Protein AF-A0AAU7QIC6-F1 (afdb_monomer_lite)

Organism: NCBI:txid3158582

Radius of gyration: 14.53 Å; chains: 1; bounding box: 38×28×40 Å

Foldseek 3Di:
DFAFPDKDAAPVQQWIWTAGDDPAFQDLRIFTAGNVRHTPDGDGDCQCVDPNDDPPKGKDFDDWDHDDFKIKTKMWIWADDPPDPDIDIWIWIFIAGPVVRDTPDIGTDPDD

Sequence (112 aa):
MGETMTARALPDGSGIVVLQDHDTYGSGNVMVLDPTNEVLRRIINPYGTSRYSMAGDRFWFDAISVHAGEVALNIHVHRRLPRKPYDASPLYEACYDPSSWSLMELTWKPST

Secondary structure (DSSP, 8-state):
-PPEEEEEE-TTSS-EEEEEP-SSTT---EEEE-TTS-EEEEE--GGGGSTT--TT-EEEEEEEEEETTEEEEEEEEEEEPTT-SSEE--EEEEEE-TTT--EEEEEEEP--

Structure (mmCIF, N/CA/C/O backbone):
data_AF-A0AAU7QIC6-F1
#
_entry.id   AF-A0AAU7QIC6-F1
#
loop_
_atom_site.group_PDB
_atom_site.id
_atom_site.type_symbol
_atom_site.label_atom_id
_atom_site.label_alt_id
_atom_site.label_comp_id
_atom_site.label_asym_id
_atom_site.label_entity_id
_atom_site.label_seq_id
_atom_site.pdbx_PDB_ins_code
_atom_site.Cartn_x
_atom_site.Cartn_y
_atom_site.Cartn_z
_atom_site.occupancy
_atom_site.B_iso_or_equiv
_atom_site.auth_seq_id
_atom_site.auth_comp_id
_atom_site.auth_asym_id
_atom_site.auth_atom_id
_atom_site.pdbx_PDB_model_num
ATOM 1 N N . MET A 1 1 ? -5.499 -18.758 -0.928 1.00 55.88 1 MET A N 1
ATOM 2 C CA . MET A 1 1 ? -5.415 -17.688 0.088 1.00 55.88 1 MET A CA 1
ATOM 3 C C . MET A 1 1 ? -3.941 -17.560 0.402 1.00 55.88 1 MET A C 1
ATOM 5 O O . MET A 1 1 ? -3.374 -18.576 0.778 1.00 55.88 1 MET A O 1
ATOM 9 N N . GLY A 1 2 ? -3.331 -16.401 0.148 1.00 64.69 2 GLY A N 1
ATOM 10 C CA . GLY A 1 2 ? -1.907 -16.191 0.426 1.00 64.69 2 GLY A CA 1
ATOM 11 C C . GLY A 1 2 ? -1.618 -16.253 1.926 1.00 64.69 2 GLY A C 1
ATOM 12 O O . GLY A 1 2 ? -2.488 -15.917 2.740 1.00 64.69 2 GLY A O 1
ATOM 13 N N . GLU A 1 3 ? -0.419 -16.705 2.285 1.00 83.31 3 GLU A N 1
ATOM 14 C CA . GLU A 1 3 ? 0.032 -16.756 3.677 1.00 83.31 3 GLU A CA 1
ATOM 15 C C . GLU A 1 3 ? 0.128 -15.344 4.268 1.00 83.31 3 GLU A C 1
ATOM 17 O O . GLU A 1 3 ? 0.474 -14.387 3.578 1.00 83.31 3 GLU A O 1
ATOM 22 N N . THR A 1 4 ? -0.207 -15.185 5.549 1.00 83.69 4 THR A N 1
ATOM 23 C CA . THR A 1 4 ? -0.076 -13.891 6.229 1.00 83.69 4 THR A CA 1
ATOM 24 C C . THR A 1 4 ? 1.389 -13.622 6.544 1.00 83.69 4 THR A C 1
ATOM 26 O O . THR A 1 4 ? 1.990 -14.331 7.346 1.00 83.69 4 THR A O 1
ATOM 29 N N . MET A 1 5 ? 1.935 -12.550 5.974 1.00 89.62 5 MET A N 1
ATOM 30 C CA . MET A 1 5 ? 3.316 -12.118 6.200 1.00 89.62 5 MET A CA 1
ATOM 31 C C . MET A 1 5 ? 3.418 -11.175 7.3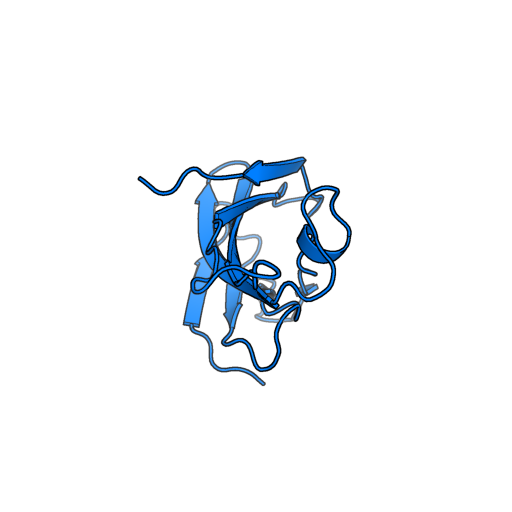96 1.00 89.62 5 MET A C 1
ATOM 33 O O . MET A 1 5 ? 4.349 -11.244 8.196 1.00 89.62 5 MET A O 1
ATOM 37 N N . THR A 1 6 ? 2.472 -10.247 7.524 1.00 94.06 6 THR A N 1
ATOM 38 C CA . THR A 1 6 ? 2.442 -9.269 8.617 1.00 94.06 6 THR A CA 1
ATOM 39 C C . THR A 1 6 ? 1.012 -8.814 8.859 1.00 94.06 6 THR A C 1
ATOM 41 O O . THR A 1 6 ? 0.242 -8.637 7.922 1.00 94.06 6 THR A O 1
ATOM 44 N N . ALA A 1 7 ? 0.665 -8.580 10.121 1.00 93.88 7 ALA A N 1
ATOM 45 C CA . ALA A 1 7 ? -0.595 -7.963 10.506 1.00 93.88 7 ALA A CA 1
ATOM 46 C C . ALA A 1 7 ? -0.345 -6.813 11.490 1.00 93.88 7 ALA A C 1
ATOM 48 O O . ALA A 1 7 ? 0.552 -6.882 12.342 1.00 93.88 7 ALA A O 1
ATOM 49 N N . ARG A 1 8 ? -1.128 -5.741 11.364 1.00 96.38 8 ARG A N 1
ATOM 50 C CA . ARG A 1 8 ? -1.082 -4.562 12.236 1.00 96.38 8 ARG A CA 1
ATOM 51 C C . ARG A 1 8 ? -2.499 -4.141 12.598 1.00 96.38 8 ARG A C 1
ATOM 53 O O . ARG A 1 8 ? -3.305 -3.880 11.712 1.00 96.38 8 ARG A O 1
ATOM 60 N N . ALA A 1 9 ? -2.796 -4.079 13.891 1.00 95.06 9 ALA A N 1
ATOM 61 C CA . ALA A 1 9 ? -4.063 -3.541 14.368 1.00 95.06 9 ALA A CA 1
ATOM 62 C C . ALA A 1 9 ? -4.113 -2.022 14.158 1.00 95.06 9 ALA A C 1
ATOM 64 O O . ALA A 1 9 ? -3.094 -1.341 14.308 1.00 95.06 9 ALA A O 1
ATOM 65 N N . LEU A 1 10 ? -5.295 -1.504 13.832 1.00 94.56 10 LEU A N 1
ATOM 66 C CA . LEU A 1 10 ? -5.556 -0.070 13.839 1.00 94.56 10 LEU A CA 1
ATOM 67 C C . LEU A 1 10 ? -5.638 0.432 15.294 1.00 94.56 10 LEU A C 1
ATOM 69 O O . LEU A 1 10 ? -6.177 -0.280 16.146 1.00 94.56 10 LEU A O 1
ATOM 73 N N . PRO A 1 11 ? -5.117 1.634 15.617 1.00 90.69 11 PRO A N 1
ATOM 74 C CA . PRO A 1 11 ? -5.019 2.094 17.006 1.00 90.69 11 PRO A CA 1
ATOM 75 C C . PRO A 1 11 ? -6.375 2.331 17.680 1.00 90.69 11 PRO A C 1
ATOM 77 O O . PRO A 1 11 ? -6.472 2.277 18.902 1.00 90.69 11 PRO A O 1
ATOM 80 N N . ASP A 1 12 ? -7.413 2.595 16.889 1.00 90.19 12 ASP A N 1
ATOM 81 C CA . ASP A 1 12 ? -8.791 2.806 17.342 1.00 90.19 12 ASP A CA 1
ATOM 82 C C . ASP A 1 12 ? -9.580 1.495 17.522 1.00 90.19 12 ASP A C 1
ATOM 84 O O . ASP A 1 12 ? -10.741 1.524 17.926 1.00 90.19 12 ASP A O 1
ATOM 88 N N . GLY A 1 13 ? -8.964 0.343 17.228 1.00 90.50 13 GLY A N 1
ATOM 89 C CA . GLY A 1 13 ? -9.606 -0.967 17.302 1.00 90.50 13 GLY A CA 1
ATOM 90 C C . GLY A 1 13 ? -10.620 -1.237 16.188 1.00 90.50 13 GLY A C 1
ATOM 91 O O . GLY A 1 13 ? -11.338 -2.231 16.269 1.00 90.50 13 GLY A O 1
ATOM 92 N N . SER A 1 14 ? -10.684 -0.396 15.150 1.00 91.06 14 SER A N 1
ATOM 93 C CA . SER A 1 14 ? -11.643 -0.542 14.044 1.00 91.06 14 SER A CA 1
ATOM 94 C C . SER A 1 14 ? -11.328 -1.703 13.097 1.00 91.06 14 SER A C 1
ATOM 96 O O . SER A 1 14 ? -12.189 -2.107 12.318 1.00 91.06 14 SER A O 1
ATOM 98 N N . GLY A 1 15 ? -10.120 -2.267 13.162 1.00 94.25 15 GLY A N 1
ATOM 99 C CA . GLY A 1 15 ? -9.741 -3.394 12.321 1.00 94.25 15 GLY A CA 1
ATOM 100 C C . GLY A 1 15 ? -8.260 -3.746 12.360 1.00 94.25 15 GLY A C 1
ATOM 101 O O . GLY A 1 15 ? -7.479 -3.226 13.162 1.00 94.25 15 GLY A O 1
ATOM 102 N N . ILE A 1 16 ? -7.875 -4.653 11.465 1.00 95.38 16 ILE A N 1
ATOM 103 C CA . ILE A 1 16 ? -6.505 -5.141 11.293 1.00 95.38 16 ILE A CA 1
ATOM 104 C C . ILE A 1 16 ? -6.131 -5.046 9.816 1.00 95.38 16 ILE A C 1
ATOM 106 O O . ILE A 1 16 ? -6.848 -5.529 8.942 1.00 95.38 16 ILE A O 1
ATOM 110 N N . VAL A 1 17 ? -4.973 -4.458 9.537 1.00 96.31 17 VAL A N 1
ATOM 111 C CA . VAL A 1 17 ? -4.358 -4.437 8.210 1.00 96.31 17 VAL A CA 1
ATOM 112 C C . VAL A 1 17 ? -3.463 -5.659 8.082 1.00 96.31 17 VAL A C 1
ATOM 114 O O . VAL A 1 17 ? -2.564 -5.865 8.899 1.00 96.31 17 VAL A O 1
ATOM 117 N N . VAL A 1 18 ? -3.709 -6.474 7.066 1.00 95.69 18 VAL A N 1
ATOM 118 C CA . VAL A 1 18 ? -3.033 -7.750 6.837 1.00 95.69 18 VAL A CA 1
ATOM 119 C C . VAL A 1 18 ? -2.304 -7.692 5.505 1.00 95.69 18 VAL A C 1
ATOM 121 O O . VAL A 1 18 ? -2.931 -7.552 4.458 1.00 95.69 18 VAL A O 1
ATOM 124 N N . LEU A 1 19 ? -0.984 -7.830 5.550 1.00 94.38 19 LEU A N 1
ATOM 125 C CA . LEU A 1 19 ? -0.133 -8.064 4.393 1.00 94.38 19 LEU A CA 1
ATOM 126 C C . LEU A 1 19 ? -0.019 -9.570 4.194 1.00 94.38 19 LEU A C 1
ATOM 128 O O . LEU A 1 19 ? 0.436 -10.297 5.083 1.00 94.38 19 LEU A O 1
ATOM 132 N N . GLN A 1 20 ? -0.426 -10.020 3.020 1.00 91.56 20 GLN A N 1
ATOM 133 C CA . GLN A 1 20 ? -0.287 -11.394 2.574 1.00 91.56 20 GLN A CA 1
ATOM 134 C C . GLN A 1 20 ? 0.919 -11.527 1.653 1.00 91.56 20 GLN A C 1
ATOM 136 O O . GLN A 1 20 ? 1.373 -10.546 1.050 1.00 91.56 20 GLN A O 1
ATOM 141 N N . ASP A 1 21 ? 1.402 -12.755 1.511 1.00 85.69 21 ASP A N 1
ATOM 142 C CA . ASP A 1 21 ? 2.322 -13.075 0.438 1.00 85.69 21 ASP A CA 1
ATOM 143 C C . ASP A 1 21 ? 1.672 -12.783 -0.922 1.00 85.69 21 ASP A C 1
ATOM 145 O O . ASP A 1 21 ? 0.446 -12.803 -1.096 1.00 85.69 21 ASP A O 1
ATOM 149 N N . HIS A 1 22 ? 2.513 -12.416 -1.874 1.00 75.44 22 HIS A N 1
ATOM 150 C CA . HIS A 1 22 ? 2.107 -11.945 -3.181 1.00 75.44 22 HIS A CA 1
ATOM 151 C C . HIS A 1 22 ? 2.150 -13.101 -4.180 1.00 75.44 22 HIS A C 1
ATOM 153 O O . HIS A 1 22 ? 3.193 -13.446 -4.723 1.00 75.44 22 HIS A O 1
ATOM 159 N N . ASP A 1 23 ? 0.983 -13.652 -4.507 1.00 65.81 23 ASP A N 1
ATOM 160 C CA . ASP A 1 23 ? 0.889 -14.715 -5.518 1.00 65.81 23 ASP A CA 1
ATOM 161 C C . ASP A 1 23 ? 1.197 -14.191 -6.941 1.00 65.81 23 ASP A C 1
ATOM 163 O O . ASP A 1 23 ? 1.488 -14.954 -7.864 1.00 65.81 23 ASP A O 1
ATOM 167 N N . THR A 1 24 ? 1.082 -12.876 -7.178 1.00 73.06 24 THR A N 1
ATOM 168 C CA . THR A 1 24 ? 1.327 -12.238 -8.485 1.00 73.06 24 THR A CA 1
ATOM 169 C C . THR A 1 24 ? 1.750 -10.776 -8.317 1.00 73.06 24 THR A C 1
ATOM 171 O O . THR A 1 24 ? 1.211 -10.056 -7.475 1.00 73.06 24 THR A O 1
ATOM 174 N N . TYR A 1 25 ? 2.680 -10.296 -9.150 1.00 72.62 25 TYR A N 1
ATOM 175 C CA . TYR A 1 25 ? 3.034 -8.874 -9.191 1.00 72.62 25 TYR A CA 1
ATOM 176 C C . TYR A 1 25 ? 1.830 -7.996 -9.553 1.00 72.62 25 TYR A C 1
ATOM 178 O O . TYR A 1 25 ? 1.016 -8.345 -10.403 1.00 72.62 25 TYR A O 1
ATOM 186 N N . GLY A 1 26 ? 1.732 -6.843 -8.903 1.00 64.62 26 GLY A N 1
ATOM 187 C CA . GLY A 1 26 ? 0.623 -5.904 -9.027 1.00 64.62 26 GLY A CA 1
ATOM 188 C C . GLY A 1 26 ? -0.650 -6.332 -8.298 1.00 64.62 26 GLY A C 1
ATOM 189 O O . GLY A 1 26 ? -1.654 -5.627 -8.387 1.00 64.62 26 GLY A O 1
ATOM 190 N N . SER A 1 27 ? -0.633 -7.459 -7.575 1.00 66.00 27 SER A N 1
ATOM 191 C CA . SER A 1 27 ? -1.786 -7.901 -6.789 1.00 66.00 27 SER A CA 1
ATOM 192 C C . SER A 1 27 ? -2.045 -6.985 -5.589 1.00 66.00 27 SER A C 1
ATOM 194 O O . SER A 1 27 ? -1.136 -6.400 -5.001 1.00 66.00 27 SER A O 1
ATOM 196 N N . GLY A 1 28 ? -3.323 -6.860 -5.223 1.00 72.75 28 GLY A N 1
ATOM 197 C CA . GLY A 1 28 ? -3.743 -6.257 -3.961 1.00 72.75 28 GLY A CA 1
ATOM 198 C C . GLY A 1 28 ? -3.538 -7.231 -2.804 1.00 72.75 28 GLY A C 1
ATOM 199 O O . GLY A 1 28 ? -4.514 -7.759 -2.274 1.00 72.75 28 GLY A O 1
ATOM 200 N N . ASN A 1 29 ? -2.277 -7.499 -2.448 1.00 89.94 29 ASN A N 1
ATOM 201 C CA . ASN A 1 29 ? -1.883 -8.436 -1.387 1.00 89.94 29 ASN A CA 1
ATOM 202 C C . ASN A 1 29 ? -2.023 -7.851 0.030 1.00 89.94 29 ASN A C 1
ATOM 204 O O . ASN A 1 29 ? -1.485 -8.398 0.987 1.00 89.94 29 ASN A O 1
ATOM 208 N N . VAL A 1 30 ? -2.757 -6.748 0.177 1.00 93.38 30 VAL A N 1
ATOM 209 C CA . VAL A 1 30 ? -3.116 -6.178 1.475 1.00 93.38 30 VAL A CA 1
ATOM 210 C C . VAL A 1 30 ? -4.628 -6.220 1.635 1.00 93.38 30 VAL A C 1
ATOM 212 O O . VAL A 1 30 ? -5.381 -5.771 0.767 1.00 93.38 30 VAL A O 1
ATOM 215 N N . MET A 1 31 ? -5.077 -6.753 2.763 1.00 94.06 31 MET A N 1
ATOM 216 C CA . MET A 1 31 ? -6.480 -6.802 3.157 1.00 94.06 31 MET A CA 1
ATOM 217 C C . MET A 1 31 ? -6.682 -6.038 4.455 1.00 94.06 31 MET A C 1
ATOM 219 O O . MET A 1 31 ? -5.777 -5.928 5.278 1.00 94.06 31 MET A O 1
ATOM 223 N N . VAL A 1 32 ? -7.893 -5.543 4.649 1.00 94.88 32 VAL A N 1
ATOM 224 C CA . VAL A 1 32 ? -8.330 -4.961 5.913 1.00 94.88 32 VAL A CA 1
ATOM 225 C C . VAL A 1 32 ? -9.442 -5.839 6.433 1.00 94.88 32 VAL A C 1
ATOM 227 O O . VAL A 1 32 ? -10.414 -6.098 5.717 1.00 94.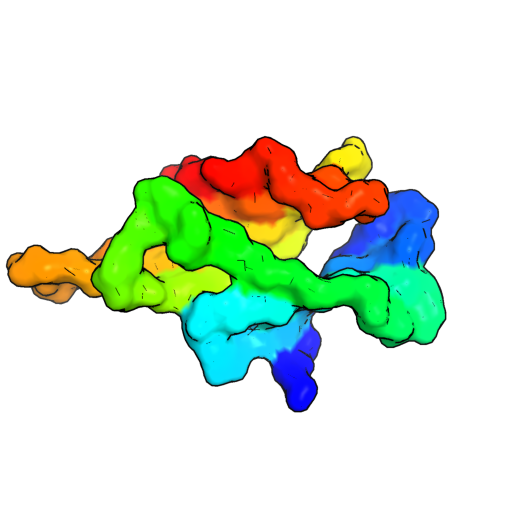88 32 VAL A O 1
ATOM 230 N N . LEU A 1 33 ? -9.264 -6.305 7.656 1.00 95.75 33 LEU A N 1
ATOM 231 C CA . LEU A 1 33 ? -10.251 -7.075 8.382 1.00 95.75 33 LEU A CA 1
ATOM 232 C C . LEU A 1 33 ? -10.933 -6.176 9.40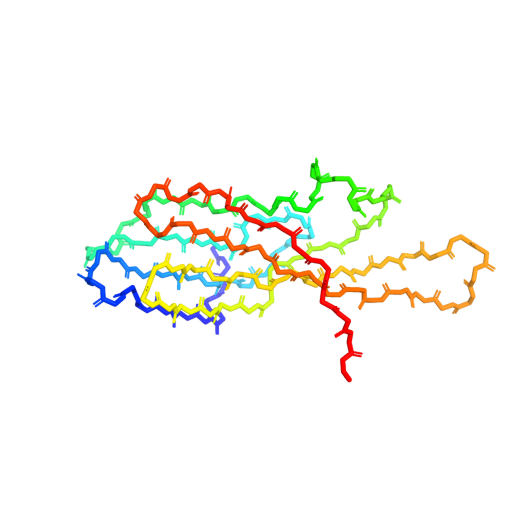4 1.00 95.75 33 LEU A C 1
ATOM 234 O O . LEU A 1 33 ? -10.281 -5.314 9.998 1.00 95.75 33 LEU A O 1
ATOM 238 N N . ASP A 1 34 ? -12.221 -6.393 9.613 1.00 94.69 34 ASP A N 1
ATOM 239 C CA . ASP A 1 34 ? -12.941 -5.800 10.733 1.00 94.69 34 ASP A CA 1
ATOM 240 C C . ASP A 1 34 ? -12.607 -6.533 12.059 1.00 94.69 34 ASP A C 1
ATOM 242 O O . ASP A 1 34 ? -11.870 -7.529 12.056 1.00 94.69 34 ASP A O 1
ATOM 246 N N . PRO A 1 35 ? -13.132 -6.084 13.215 1.00 93.69 35 PRO A N 1
ATOM 247 C CA . PRO A 1 35 ? -12.855 -6.720 14.506 1.00 93.69 35 PRO A CA 1
ATOM 248 C C . PRO A 1 35 ? -13.376 -8.161 14.636 1.00 93.69 35 PRO A C 1
ATOM 250 O O . PRO A 1 35 ? -12.989 -8.869 15.566 1.00 93.69 35 PRO A O 1
ATOM 253 N N . THR A 1 36 ? -14.250 -8.606 13.730 1.00 94.81 36 THR A N 1
ATOM 254 C CA . THR A 1 36 ? -14.778 -9.979 13.671 1.00 94.81 36 THR A CA 1
ATOM 255 C C . THR A 1 36 ? -13.977 -10.886 12.730 1.00 94.81 36 THR A C 1
ATOM 257 O O . THR A 1 36 ? -14.265 -12.078 12.629 1.00 94.81 36 THR A O 1
ATOM 260 N N . ASN A 1 37 ? -12.903 -10.356 12.131 1.00 90.56 37 ASN A N 1
ATOM 261 C CA . ASN A 1 37 ? -12.057 -10.980 11.111 1.00 90.56 37 ASN A CA 1
ATOM 262 C C . ASN A 1 37 ? -12.725 -11.138 9.736 1.00 90.56 37 ASN A C 1
ATOM 264 O O . ASN A 1 37 ? -12.223 -11.891 8.894 1.00 90.56 37 ASN A O 1
ATOM 268 N N . GLU A 1 38 ? -13.817 -10.422 9.470 1.00 94.62 38 GLU A N 1
ATOM 269 C CA . GLU A 1 38 ? -14.401 -10.375 8.133 1.00 94.62 38 GLU A CA 1
ATOM 270 C C . GLU A 1 38 ? -13.623 -9.405 7.237 1.00 94.62 38 GLU A C 1
ATOM 272 O O . GLU A 1 38 ? -13.126 -8.368 7.678 1.00 94.62 38 GLU A O 1
ATOM 277 N N . VAL A 1 39 ? -13.484 -9.751 5.952 1.00 93.44 39 VAL A N 1
ATOM 278 C CA . VAL A 1 39 ? -12.771 -8.906 4.985 1.00 93.44 39 VAL A CA 1
ATOM 279 C C . VAL A 1 39 ? -13.613 -7.673 4.681 1.00 93.44 39 VAL A C 1
ATOM 281 O O . VAL A 1 39 ? -14.562 -7.739 3.903 1.00 93.44 39 VAL A O 1
ATOM 284 N N . LEU A 1 40 ? -13.204 -6.533 5.230 1.00 92.94 40 LEU A N 1
ATOM 285 C CA . LEU A 1 40 ? -13.820 -5.239 4.965 1.00 92.94 40 LEU A CA 1
ATOM 286 C C . LEU A 1 40 ? -13.422 -4.714 3.583 1.00 92.94 40 LEU A C 1
ATOM 288 O O . LEU A 1 40 ? -14.258 -4.211 2.833 1.00 92.94 40 LEU A O 1
ATOM 292 N N . ARG A 1 41 ? -12.139 -4.842 3.215 1.00 91.75 41 ARG A N 1
ATOM 293 C CA . ARG A 1 41 ? -11.658 -4.469 1.875 1.00 91.75 41 ARG A CA 1
ATOM 294 C C . ARG A 1 41 ? -10.340 -5.133 1.495 1.00 91.75 41 ARG A C 1
ATOM 296 O O . ARG A 1 41 ? -9.570 -5.574 2.343 1.00 91.75 41 ARG A O 1
ATOM 303 N N . ARG A 1 42 ? -10.048 -5.108 0.193 1.00 92.38 42 ARG A N 1
ATOM 304 C CA . ARG A 1 42 ? -8.709 -5.348 -0.360 1.00 92.38 42 ARG A CA 1
ATOM 305 C C . ARG A 1 42 ? -8.132 -4.047 -0.900 1.00 92.38 42 ARG A C 1
ATOM 307 O O . ARG A 1 42 ? -8.833 -3.304 -1.587 1.00 92.38 42 ARG A O 1
ATOM 314 N N . ILE A 1 43 ? -6.869 -3.782 -0.595 1.00 92.69 43 ILE A N 1
ATOM 315 C CA . ILE A 1 43 ? -6.160 -2.594 -1.063 1.00 92.69 43 ILE A CA 1
ATOM 316 C C . ILE A 1 43 ?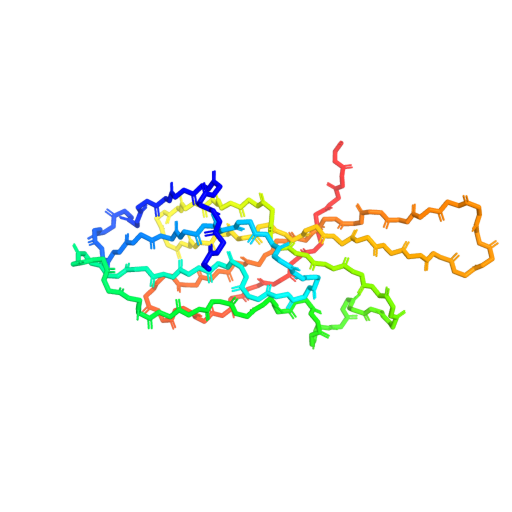 -5.536 -2.909 -2.415 1.00 92.69 43 ILE A C 1
ATOM 318 O O . ILE A 1 43 ? -4.679 -3.782 -2.528 1.00 92.69 43 ILE A O 1
ATOM 322 N N . ILE A 1 44 ? -5.964 -2.190 -3.448 1.00 91.75 44 ILE A N 1
ATOM 323 C CA . ILE A 1 44 ? -5.330 -2.253 -4.764 1.00 91.75 44 ILE A CA 1
ATOM 324 C C . ILE A 1 44 ? -4.066 -1.402 -4.711 1.00 91.75 44 ILE A C 1
ATOM 326 O O . ILE A 1 44 ? -4.106 -0.270 -4.235 1.00 91.75 44 ILE A O 1
ATOM 330 N N . ASN A 1 45 ? -2.950 -1.935 -5.204 1.00 93.62 45 ASN A N 1
ATOM 331 C CA . ASN A 1 45 ? -1.697 -1.198 -5.217 1.00 93.62 45 ASN A CA 1
ATOM 332 C C . ASN A 1 45 ? -1.790 0.018 -6.168 1.00 93.62 45 ASN A C 1
ATOM 334 O O . ASN A 1 45 ? -1.912 -0.167 -7.383 1.00 93.62 45 ASN A O 1
ATOM 338 N N . PRO A 1 46 ? -1.725 1.261 -5.648 1.00 94.38 46 PRO A N 1
ATOM 339 C CA . PRO A 1 46 ? -1.996 2.471 -6.421 1.00 94.38 46 PRO A CA 1
ATOM 340 C C . PRO A 1 46 ? -0.864 2.805 -7.397 1.00 94.38 46 PRO A C 1
ATOM 342 O O . PRO A 1 46 ? -1.034 3.643 -8.283 1.00 94.38 46 PRO A O 1
ATOM 345 N N . TYR A 1 47 ? 0.292 2.149 -7.256 1.00 94.50 47 TYR A N 1
ATOM 346 C CA . TYR A 1 47 ? 1.443 2.358 -8.117 1.00 94.50 47 TYR A CA 1
ATOM 347 C C . TYR A 1 47 ? 1.118 2.122 -9.593 1.00 94.50 47 TYR A C 1
ATOM 349 O O . TYR A 1 47 ? 1.509 2.934 -10.434 1.00 94.50 47 TYR A O 1
ATOM 357 N N . GLY A 1 48 ? 0.369 1.058 -9.907 1.00 91.94 48 GLY A N 1
ATOM 358 C CA . GLY A 1 48 ? 0.105 0.635 -11.286 1.00 91.94 48 GLY A CA 1
ATOM 359 C C . GLY A 1 48 ? -0.589 1.699 -12.142 1.00 91.94 48 GLY A C 1
ATOM 360 O O . GLY A 1 48 ? -0.297 1.816 -13.331 1.00 91.94 48 GLY A O 1
ATOM 361 N N . THR A 1 49 ? -1.446 2.517 -11.527 1.00 92.25 49 THR A N 1
ATOM 362 C CA . THR A 1 49 ? -2.170 3.623 -12.178 1.00 92.25 49 THR A CA 1
ATOM 363 C C . THR A 1 49 ? -1.544 4.993 -11.914 1.00 92.25 49 THR A C 1
ATOM 365 O O . THR A 1 49 ? -2.105 6.017 -12.300 1.00 92.25 49 THR A O 1
ATOM 368 N N . SER A 1 50 ? -0.407 5.043 -11.219 1.00 94.19 50 SER A N 1
ATOM 369 C CA . SER A 1 50 ? 0.265 6.294 -10.877 1.00 94.19 50 SER A CA 1
ATOM 370 C C . SER A 1 50 ? 1.130 6.821 -12.022 1.00 94.19 50 SER A C 1
ATOM 372 O O . SER A 1 50 ? 1.566 6.080 -12.900 1.00 94.19 50 SER A O 1
ATOM 374 N N . ARG A 1 51 ? 1.498 8.104 -11.941 1.00 93.44 51 ARG A N 1
ATOM 375 C CA . ARG A 1 51 ? 2.498 8.722 -12.831 1.00 93.44 51 ARG A CA 1
ATOM 376 C C . ARG A 1 51 ? 3.904 8.110 -12.731 1.00 93.44 51 ARG A C 1
ATOM 378 O O . ARG A 1 51 ? 4.756 8.432 -13.551 1.00 93.44 51 ARG A O 1
ATOM 385 N N . TYR A 1 52 ? 4.176 7.314 -11.695 1.00 92.62 52 TYR A N 1
ATOM 386 C CA . TYR A 1 52 ? 5.484 6.698 -11.468 1.00 92.62 52 TYR A CA 1
ATOM 387 C C . TYR A 1 52 ? 5.641 5.359 -12.186 1.00 92.62 52 TYR A C 1
ATOM 389 O O . TYR A 1 52 ? 6.777 4.906 -12.354 1.00 92.62 52 TYR A O 1
ATOM 397 N N . SER A 1 53 ? 4.522 4.742 -12.573 1.00 93.44 53 SER A N 1
ATOM 398 C CA . SER A 1 53 ? 4.475 3.432 -13.214 1.00 93.44 53 SER A CA 1
ATOM 399 C C . SER A 1 53 ? 5.060 3.493 -14.625 1.00 93.44 53 SER A C 1
ATOM 401 O O . SER A 1 53 ? 4.836 4.440 -15.384 1.00 93.44 53 SER A O 1
ATOM 403 N N . MET A 1 54 ? 5.857 2.483 -14.967 1.00 92.25 54 MET A N 1
ATOM 404 C CA . MET A 1 54 ? 6.391 2.264 -16.304 1.00 92.25 54 MET A CA 1
ATOM 405 C C . MET A 1 54 ? 5.969 0.888 -16.818 1.00 92.25 54 MET A C 1
ATOM 407 O O . MET A 1 54 ? 5.784 -0.071 -16.067 1.00 92.25 54 MET A O 1
ATOM 411 N N . ALA A 1 55 ? 5.828 0.783 -18.140 1.00 90.25 55 ALA A N 1
ATOM 412 C CA . ALA A 1 55 ? 5.479 -0.474 -18.782 1.00 90.25 55 ALA A CA 1
ATOM 413 C C . ALA A 1 55 ? 6.522 -1.559 -18.461 1.00 90.25 55 ALA A C 1
ATOM 415 O O . ALA A 1 55 ? 7.713 -1.386 -18.719 1.00 90.25 55 ALA A O 1
ATOM 416 N N . GLY A 1 56 ? 6.051 -2.689 -17.930 1.00 88.62 56 GLY A N 1
ATOM 417 C CA . GLY A 1 56 ? 6.896 -3.820 -17.541 1.00 88.62 56 GLY A CA 1
ATOM 418 C C . GLY A 1 56 ? 7.388 -3.793 -16.092 1.00 88.62 56 GLY A C 1
ATOM 419 O O . GLY A 1 56 ? 8.056 -4.747 -15.688 1.00 88.62 56 GLY A O 1
ATOM 420 N N . ASP A 1 57 ? 7.046 -2.764 -15.311 1.00 93.06 57 ASP A N 1
ATOM 421 C CA . ASP A 1 57 ? 7.320 -2.755 -13.875 1.00 93.06 57 ASP A CA 1
ATOM 422 C C . ASP A 1 57 ? 6.595 -3.907 -13.172 1.00 93.06 57 ASP A C 1
ATOM 424 O O . ASP A 1 57 ? 5.422 -4.198 -13.421 1.00 93.06 57 ASP A O 1
ATOM 428 N N . ARG A 1 58 ? 7.311 -4.553 -12.254 1.00 92.81 58 ARG A N 1
ATOM 429 C CA . ARG A 1 58 ? 6.763 -5.537 -11.319 1.00 92.81 58 ARG A CA 1
ATOM 430 C C . ARG A 1 58 ? 6.734 -4.895 -9.947 1.00 92.81 58 ARG A C 1
ATOM 432 O O . ARG A 1 58 ? 7.746 -4.359 -9.530 1.00 92.81 58 ARG A O 1
ATOM 439 N N . PHE A 1 59 ? 5.609 -4.923 -9.250 1.00 92.88 59 PHE A N 1
ATOM 440 C CA . PHE A 1 59 ? 5.468 -4.199 -7.986 1.00 92.88 59 PHE A CA 1
ATOM 441 C C . PHE A 1 59 ? 4.583 -4.954 -6.999 1.00 92.88 59 PHE A C 1
ATOM 443 O O . PHE A 1 59 ? 3.744 -5.748 -7.418 1.00 92.88 59 PHE A O 1
ATOM 450 N N . TRP A 1 60 ? 4.788 -4.757 -5.701 1.00 93.69 60 TRP A N 1
ATOM 451 C CA . TRP A 1 60 ? 4.017 -5.408 -4.634 1.00 93.69 60 TRP A CA 1
ATOM 452 C C . TRP A 1 60 ? 4.095 -4.584 -3.349 1.00 93.69 60 TRP A C 1
ATOM 454 O O . TRP A 1 60 ? 5.006 -3.771 -3.194 1.00 93.69 60 TRP A O 1
ATOM 464 N N . PHE A 1 61 ? 3.138 -4.769 -2.437 1.00 94.12 61 PHE A N 1
ATOM 465 C CA . PHE A 1 61 ? 3.288 -4.238 -1.083 1.00 94.12 61 PHE A CA 1
ATOM 466 C C . PHE A 1 61 ? 4.270 -5.107 -0.297 1.00 94.12 61 PHE A C 1
ATOM 468 O O . PHE A 1 61 ? 4.150 -6.333 -0.341 1.00 94.12 61 PHE A O 1
ATOM 475 N N . ASP A 1 62 ? 5.210 -4.494 0.420 1.00 91.69 62 ASP A N 1
ATOM 476 C CA . ASP A 1 62 ? 6.268 -5.205 1.155 1.00 91.69 62 ASP A CA 1
ATOM 477 C C . ASP A 1 62 ? 6.276 -4.929 2.668 1.00 91.69 62 ASP A C 1
ATOM 479 O O . ASP A 1 62 ? 6.782 -5.751 3.430 1.00 91.69 62 ASP A O 1
ATOM 483 N N . ALA A 1 63 ? 5.678 -3.826 3.129 1.00 93.19 63 ALA A N 1
ATOM 484 C CA . ALA A 1 63 ? 5.585 -3.507 4.551 1.00 93.19 63 ALA A CA 1
ATOM 485 C C . ALA A 1 63 ? 4.324 -2.705 4.904 1.00 93.19 63 ALA A C 1
ATOM 487 O O . ALA A 1 63 ? 3.778 -1.973 4.078 1.00 93.19 63 ALA A O 1
ATOM 488 N N . ILE A 1 64 ? 3.907 -2.819 6.171 1.00 95.88 64 ILE A N 1
ATOM 489 C CA . ILE A 1 64 ? 2.827 -2.028 6.775 1.00 95.88 64 ILE A CA 1
ATOM 490 C C . ILE A 1 64 ? 3.379 -1.246 7.970 1.00 95.88 64 ILE A C 1
ATOM 492 O O . ILE A 1 64 ? 3.910 -1.843 8.915 1.00 95.88 64 ILE A O 1
ATOM 496 N N . SER A 1 65 ? 3.127 0.059 7.974 1.00 95.56 65 SER A N 1
ATOM 497 C CA . SER A 1 65 ? 3.261 0.942 9.133 1.00 95.56 65 SER A CA 1
ATOM 498 C C . SER A 1 65 ? 1.897 1.537 9.478 1.00 95.56 65 SER A C 1
ATOM 500 O O . SER A 1 65 ? 1.157 1.969 8.598 1.00 95.56 65 SER A O 1
ATOM 502 N N . VAL A 1 66 ? 1.540 1.534 10.762 1.00 95.44 66 VAL A N 1
ATOM 503 C CA . VAL A 1 66 ? 0.269 2.083 11.253 1.00 95.44 66 VAL A CA 1
ATOM 504 C C . VAL A 1 66 ? 0.567 3.154 12.291 1.00 95.44 66 VAL A C 1
ATOM 506 O O . VAL A 1 66 ? 1.297 2.900 13.253 1.00 95.44 66 VAL A O 1
ATOM 509 N N . HIS A 1 67 ? -0.020 4.332 12.105 1.00 90.69 67 HIS A N 1
ATOM 510 C CA . HIS A 1 67 ? 0.120 5.493 12.978 1.00 90.69 67 HIS A CA 1
ATOM 511 C C . HIS A 1 67 ? -1.258 6.057 13.352 1.00 90.69 67 HIS A C 1
ATOM 513 O O . HIS A 1 67 ? -2.282 5.695 12.771 1.00 90.69 67 HIS A O 1
ATOM 519 N N . ALA A 1 68 ? -1.303 6.941 14.352 1.00 82.06 68 ALA A N 1
ATOM 520 C CA . ALA A 1 68 ? -2.531 7.612 14.774 1.00 82.06 68 ALA A CA 1
ATOM 521 C C . ALA A 1 68 ? -2.952 8.657 13.722 1.00 82.06 68 ALA A C 1
ATOM 523 O O . ALA A 1 68 ? -2.646 9.837 13.857 1.00 82.06 68 ALA A O 1
ATOM 524 N N . GLY A 1 69 ? -3.599 8.209 12.648 1.00 89.50 69 GLY A N 1
ATOM 525 C CA . GLY A 1 69 ? -4.110 9.068 11.574 1.00 89.50 69 GLY A CA 1
ATOM 526 C C . GLY A 1 69 ? -3.775 8.591 10.165 1.00 89.50 69 GLY A C 1
ATOM 527 O O . GLY A 1 69 ? -4.380 9.072 9.214 1.00 89.50 69 GLY A O 1
ATOM 528 N N . GLU A 1 70 ? -2.869 7.625 10.016 1.00 94.88 70 GLU A N 1
ATOM 529 C CA . GLU A 1 70 ? -2.511 7.089 8.706 1.00 94.88 70 GLU A CA 1
ATOM 530 C C . GLU A 1 70 ? -2.082 5.623 8.764 1.00 94.88 70 GLU A C 1
ATOM 532 O O . GLU A 1 70 ? -1.540 5.131 9.759 1.00 94.88 70 GLU A O 1
ATOM 537 N N . VAL A 1 71 ? -2.308 4.932 7.652 1.00 96.62 71 VAL A N 1
ATOM 538 C CA . VAL A 1 71 ? -1.703 3.637 7.352 1.00 96.62 71 VAL A CA 1
ATOM 539 C C . VAL A 1 71 ? -0.799 3.830 6.152 1.00 96.62 71 VAL A C 1
ATOM 541 O O . VAL A 1 71 ? -1.270 4.185 5.072 1.00 96.62 71 VAL A O 1
ATOM 544 N N . ALA A 1 72 ? 0.487 3.569 6.334 1.00 96.38 72 ALA A N 1
ATOM 545 C CA . ALA A 1 72 ? 1.472 3.650 5.277 1.00 96.38 72 ALA A CA 1
ATOM 546 C C . ALA A 1 72 ? 1.848 2.245 4.797 1.00 96.38 72 ALA A C 1
ATOM 548 O O . ALA A 1 72 ? 2.227 1.369 5.583 1.00 96.38 72 ALA A O 1
ATOM 549 N N . LEU A 1 73 ? 1.708 2.024 3.493 1.00 95.56 73 LEU A N 1
ATOM 550 C CA . LEU A 1 73 ? 2.043 0.774 2.824 1.00 95.56 73 LEU A CA 1
ATOM 551 C C . LEU A 1 73 ? 3.239 1.013 1.911 1.00 95.56 73 LEU A C 1
ATOM 553 O O . LEU A 1 73 ? 3.136 1.754 0.928 1.00 95.56 73 LEU A O 1
ATOM 557 N N . ASN A 1 74 ? 4.363 0.374 2.217 1.00 95.00 74 ASN A N 1
ATOM 558 C CA . ASN A 1 74 ? 5.513 0.423 1.327 1.00 95.00 74 ASN A CA 1
ATOM 559 C C . ASN A 1 74 ? 5.250 -0.456 0.096 1.00 95.00 74 ASN A C 1
ATOM 561 O O . ASN A 1 74 ? 4.597 -1.501 0.169 1.00 95.00 74 ASN A O 1
ATOM 565 N N . ILE A 1 75 ? 5.739 0.008 -1.049 1.00 94.56 75 ILE A N 1
ATOM 566 C CA . ILE A 1 75 ? 5.602 -0.639 -2.344 1.00 94.56 75 ILE A CA 1
ATOM 567 C C . ILE A 1 75 ? 6.996 -0.811 -2.921 1.00 94.56 75 ILE A C 1
ATOM 569 O O . ILE A 1 75 ? 7.655 0.166 -3.290 1.00 94.56 75 ILE A O 1
ATOM 573 N N . HIS A 1 76 ? 7.417 -2.060 -3.047 1.00 93.38 76 HIS A N 1
ATOM 574 C CA . HIS A 1 76 ? 8.631 -2.394 -3.764 1.00 93.38 76 HIS A CA 1
ATOM 575 C C . HIS A 1 76 ? 8.314 -2.485 -5.252 1.00 93.38 76 HIS A C 1
ATOM 577 O O . HIS A 1 76 ? 7.322 -3.101 -5.652 1.00 93.38 76 HIS A O 1
ATOM 583 N N . VAL A 1 77 ? 9.165 -1.888 -6.080 1.00 93.25 77 VAL A N 1
ATOM 584 C CA . VAL A 1 77 ? 9.081 -1.996 -7.534 1.00 93.25 77 VAL A CA 1
ATOM 585 C C . VAL A 1 77 ? 10.376 -2.587 -8.047 1.00 93.25 77 VAL A C 1
ATOM 587 O O . VAL A 1 77 ? 11.451 -2.122 -7.707 1.00 93.25 77 VAL A O 1
ATOM 590 N N . HIS A 1 78 ? 10.272 -3.580 -8.910 1.00 92.94 78 HIS A N 1
ATOM 591 C CA . HIS A 1 78 ? 11.359 -4.108 -9.703 1.00 92.94 78 HIS A CA 1
ATOM 592 C C . HIS A 1 78 ? 11.188 -3.651 -11.154 1.00 92.94 78 HIS A C 1
ATOM 594 O O . HIS A 1 78 ? 10.260 -4.074 -11.858 1.00 92.94 78 HIS A O 1
ATOM 600 N N . ARG A 1 79 ? 12.096 -2.783 -11.598 1.00 92.75 79 ARG A N 1
ATOM 601 C CA . ARG A 1 79 ? 12.071 -2.137 -12.908 1.00 92.75 79 ARG A CA 1
ATOM 602 C C . ARG A 1 79 ? 13.239 -2.592 -13.761 1.00 92.75 79 ARG A C 1
ATOM 604 O O . ARG A 1 79 ? 14.395 -2.273 -13.483 1.00 92.75 79 ARG A O 1
ATOM 611 N N . ARG A 1 80 ? 12.918 -3.223 -14.887 1.00 90.81 80 ARG A N 1
ATOM 612 C CA . ARG A 1 80 ? 13.913 -3.529 -15.912 1.00 90.81 80 ARG A CA 1
ATOM 613 C C . ARG A 1 80 ? 14.204 -2.288 -16.742 1.00 90.81 80 ARG A C 1
ATOM 615 O O . ARG A 1 80 ? 13.312 -1.751 -17.396 1.00 90.81 80 A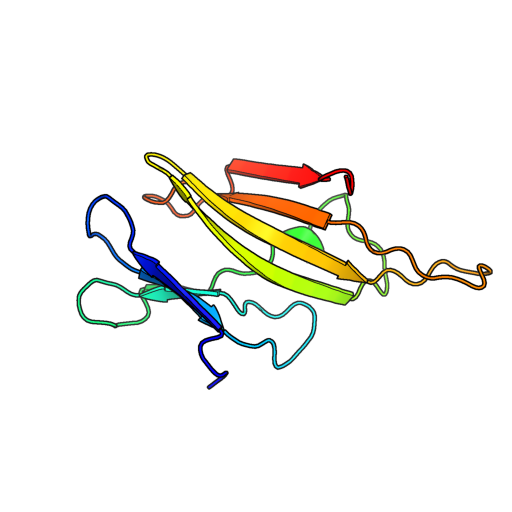RG A O 1
ATOM 622 N N . LEU A 1 81 ? 15.454 -1.842 -16.749 1.00 87.44 81 LEU A N 1
ATOM 623 C CA . LEU A 1 81 ? 15.860 -0.667 -17.512 1.00 87.44 81 LEU A CA 1
ATOM 624 C C . LEU A 1 81 ? 16.303 -1.078 -18.925 1.00 87.44 81 LEU A C 1
ATOM 626 O O . LEU A 1 81 ? 17.271 -1.833 -19.073 1.00 87.44 81 LEU A O 1
ATOM 630 N N . PRO A 1 82 ? 15.642 -0.591 -19.994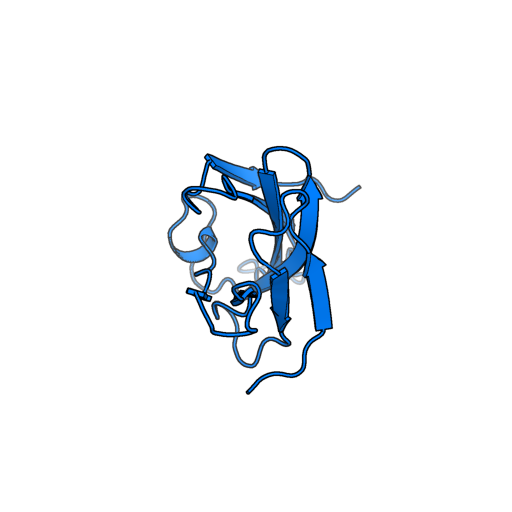 1.00 86.38 82 PRO A N 1
ATOM 631 C CA . PRO A 1 82 ? 16.028 -0.936 -21.354 1.00 86.38 82 PRO A CA 1
ATOM 632 C C . PRO A 1 82 ? 17.501 -0.618 -21.614 1.00 86.38 82 PRO A C 1
ATOM 634 O O . PRO A 1 82 ? 17.965 0.494 -21.356 1.00 86.38 82 PRO A O 1
ATOM 637 N N . ARG A 1 83 ? 18.229 -1.592 -22.172 1.00 87.81 83 ARG A N 1
ATOM 638 C CA . ARG A 1 83 ? 19.654 -1.470 -22.541 1.00 87.81 83 ARG A CA 1
ATOM 639 C C . ARG A 1 83 ? 20.607 -1.249 -21.359 1.00 87.81 83 ARG A C 1
ATOM 641 O O . ARG A 1 83 ? 21.759 -0.876 -21.582 1.00 87.81 83 ARG A O 1
ATOM 648 N N . LYS A 1 84 ? 20.165 -1.470 -20.119 1.00 86.19 84 LYS A N 1
ATOM 649 C CA . LYS A 1 84 ? 21.049 -1.499 -18.950 1.00 86.19 84 LYS A CA 1
ATOM 650 C C . LYS A 1 84 ? 21.301 -2.945 -18.521 1.00 86.19 84 LYS A C 1
ATOM 652 O O . LYS A 1 84 ? 20.410 -3.779 -18.661 1.00 86.19 84 LYS A O 1
ATOM 657 N N . PRO A 1 85 ? 22.507 -3.252 -18.014 1.00 85.94 85 PRO A N 1
ATOM 658 C CA . PRO A 1 85 ? 22.823 -4.578 -17.491 1.00 85.94 85 PRO A CA 1
ATOM 659 C C . PRO A 1 85 ? 22.290 -4.797 -16.066 1.00 85.94 85 PRO A C 1
ATOM 661 O O . PRO A 1 85 ? 22.521 -5.856 -15.497 1.00 85.94 85 PRO A O 1
ATOM 664 N N . TYR A 1 86 ? 21.624 -3.799 -15.483 1.00 85.81 86 TYR A N 1
ATOM 665 C CA . TYR A 1 86 ? 21.085 -3.824 -14.130 1.00 85.81 86 TYR A CA 1
ATOM 666 C C . TYR A 1 86 ? 19.625 -3.373 -14.122 1.00 85.81 86 TYR A C 1
ATOM 668 O O . TYR A 1 86 ? 19.193 -2.595 -14.982 1.00 85.81 86 TYR A O 1
ATOM 676 N N . ASP A 1 87 ? 18.909 -3.830 -13.102 1.00 89.38 87 ASP A N 1
ATOM 677 C CA . ASP A 1 87 ? 17.547 -3.418 -12.796 1.00 89.38 87 ASP A CA 1
ATOM 678 C C . ASP A 1 87 ? 17.560 -2.289 -11.754 1.00 89.38 87 ASP A C 1
ATOM 680 O O . ASP A 1 87 ? 18.537 -2.095 -11.026 1.00 89.38 87 ASP A O 1
ATOM 684 N N . ALA A 1 88 ? 16.490 -1.500 -11.722 1.00 89.94 88 ALA A N 1
ATOM 685 C CA . ALA A 1 88 ? 16.252 -0.518 -10.674 1.00 89.94 88 ALA A CA 1
ATOM 686 C C . ALA A 1 88 ? 15.204 -1.058 -9.702 1.00 89.94 88 ALA A C 1
ATOM 688 O O . ALA A 1 88 ? 14.175 -1.577 -10.134 1.00 89.94 88 ALA A O 1
ATOM 689 N N . SER A 1 89 ? 15.438 -0.856 -8.407 1.00 91.56 89 SER A N 1
ATOM 690 C CA . SER A 1 89 ? 14.516 -1.284 -7.352 1.00 91.56 89 SER A CA 1
ATOM 691 C C . SER A 1 89 ? 14.015 -0.103 -6.516 1.00 91.56 89 SER A C 1
ATOM 693 O O . SER A 1 89 ? 14.428 0.042 -5.365 1.00 91.56 89 SER A O 1
ATOM 695 N N . PRO A 1 90 ? 13.220 0.826 -7.087 1.00 92.56 90 PRO A N 1
ATOM 696 C CA . PRO A 1 90 ? 12.714 1.956 -6.322 1.00 92.56 90 PRO A CA 1
ATOM 697 C C . PRO A 1 90 ? 11.673 1.506 -5.291 1.00 92.56 90 PRO A C 1
ATOM 699 O O . PRO A 1 90 ? 10.839 0.640 -5.558 1.00 92.56 90 PRO A O 1
ATOM 702 N N . LEU A 1 91 ? 11.705 2.159 -4.131 1.00 94.12 91 LEU A N 1
ATOM 703 C CA . LEU A 1 91 ? 10.714 2.005 -3.075 1.00 94.12 91 LEU A CA 1
ATOM 704 C C . LEU A 1 91 ? 9.740 3.184 -3.118 1.00 94.12 91 LEU A C 1
ATOM 706 O O . LEU A 1 91 ? 10.146 4.332 -3.310 1.00 94.12 91 LEU A O 1
ATOM 710 N N . TYR A 1 92 ? 8.459 2.907 -2.926 1.00 95.19 92 TYR A N 1
ATOM 711 C CA . TYR A 1 92 ? 7.425 3.922 -2.760 1.00 95.19 92 TYR A CA 1
ATOM 712 C C . TYR A 1 92 ? 6.678 3.693 -1.451 1.00 95.19 92 TYR A C 1
ATOM 714 O O . TYR A 1 92 ? 6.718 2.600 -0.892 1.00 95.19 92 TYR A O 1
ATOM 722 N N . GLU A 1 93 ? 5.980 4.712 -0.974 1.00 95.94 93 GLU A N 1
ATOM 723 C CA . GLU A 1 93 ? 5.060 4.611 0.153 1.00 95.94 93 GLU A CA 1
ATOM 724 C C . GLU A 1 93 ? 3.705 5.182 -0.248 1.00 95.94 93 GLU A C 1
ATOM 726 O O . GLU A 1 93 ? 3.621 6.280 -0.798 1.00 95.94 93 GLU A O 1
ATOM 731 N N . ALA A 1 94 ? 2.654 4.405 -0.004 1.00 96.19 94 ALA A N 1
ATOM 732 C CA . ALA A 1 94 ? 1.272 4.819 -0.163 1.00 96.19 94 ALA A CA 1
ATOM 733 C C . ALA A 1 94 ? 0.649 5.043 1.219 1.00 96.19 94 ALA A C 1
ATOM 735 O O . ALA A 1 94 ? 0.478 4.084 1.975 1.00 96.19 94 ALA A O 1
ATOM 736 N N . CYS A 1 95 ? 0.288 6.286 1.526 1.00 96.81 95 CYS A N 1
ATOM 737 C CA . CYS A 1 95 ? -0.360 6.662 2.779 1.00 96.81 95 CYS A CA 1
ATOM 738 C C . CYS A 1 95 ? -1.877 6.733 2.595 1.00 96.81 95 CYS A C 1
ATOM 740 O O . CYS A 1 95 ? -2.374 7.367 1.660 1.00 96.81 95 CYS A O 1
ATOM 742 N N . TYR A 1 96 ? -2.614 6.103 3.505 1.00 96.50 96 TYR A N 1
ATOM 743 C CA . TYR A 1 96 ? -4.072 6.042 3.506 1.00 96.50 96 TYR A CA 1
ATOM 744 C C . TYR A 1 96 ? -4.640 6.611 4.797 1.00 96.50 96 TYR A C 1
ATOM 746 O O . TYR A 1 96 ? -4.105 6.364 5.878 1.00 96.50 96 TYR A O 1
ATOM 754 N N . ASP A 1 97 ? -5.770 7.298 4.682 1.00 94.69 97 ASP A N 1
ATOM 755 C CA . ASP A 1 97 ? -6.629 7.600 5.825 1.00 94.69 97 ASP A CA 1
ATOM 756 C C . ASP A 1 97 ? -7.271 6.281 6.303 1.00 94.69 97 ASP A C 1
ATOM 758 O O . ASP A 1 97 ? -7.961 5.644 5.509 1.00 94.69 97 ASP A O 1
ATOM 762 N N . PRO A 1 98 ? -7.072 5.829 7.553 1.00 92.50 98 PRO A N 1
ATOM 763 C CA . PRO A 1 98 ? -7.608 4.553 8.034 1.00 92.50 98 PRO A CA 1
ATOM 764 C C . PRO A 1 98 ? -9.139 4.521 8.134 1.00 92.50 98 PRO A C 1
ATOM 766 O O . PRO A 1 98 ? -9.718 3.436 8.141 1.00 92.50 98 PRO A O 1
ATOM 769 N N . SER A 1 99 ? -9.801 5.681 8.205 1.00 90.50 99 SER A N 1
ATOM 770 C CA . SER A 1 99 ? -11.257 5.771 8.358 1.00 90.50 99 SER A CA 1
ATOM 771 C C . SER A 1 99 ? -11.989 5.632 7.022 1.00 90.50 99 SER A C 1
ATOM 773 O O . SER A 1 99 ? -12.940 4.861 6.897 1.00 90.50 99 SER A O 1
ATOM 775 N N . SER A 1 100 ? -11.524 6.356 6.001 1.00 92.44 100 SER A N 1
ATOM 776 C CA . SER A 1 100 ? -12.111 6.354 4.656 1.00 92.44 100 SER A CA 1
ATOM 777 C C . SER A 1 100 ? -11.379 5.437 3.692 1.00 92.44 100 SER A C 1
ATOM 779 O O . SER A 1 100 ? -11.908 5.090 2.633 1.00 92.44 100 SER A O 1
ATOM 781 N N . TRP A 1 101 ? -10.159 5.032 4.052 1.00 92.62 101 TRP A N 1
ATOM 782 C CA . TRP A 1 101 ? -9.324 4.144 3.261 1.00 92.62 101 TRP A CA 1
ATOM 783 C C . TRP A 1 101 ? -8.953 4.728 1.884 1.00 92.62 101 TRP A C 1
ATOM 785 O O . TRP A 1 101 ? -8.578 4.000 0.951 1.00 92.62 101 TRP A O 1
ATOM 795 N N . SER A 1 102 ? -9.045 6.058 1.792 1.00 94.25 102 SER A N 1
ATOM 796 C CA . SER A 1 102 ? -8.674 6.886 0.651 1.00 94.25 102 SER A CA 1
ATOM 797 C C . SER A 1 102 ? -7.165 7.079 0.612 1.00 94.25 102 SER A C 1
ATOM 799 O O . SER A 1 102 ? -6.538 7.315 1.645 1.00 94.25 102 SER A O 1
ATOM 801 N N . LEU A 1 103 ? -6.582 6.994 -0.585 1.00 96.38 103 LEU A N 1
ATOM 802 C CA . LEU A 1 103 ? -5.171 7.310 -0.791 1.00 96.38 103 LEU A CA 1
ATOM 803 C C . LEU A 1 103 ? -4.962 8.811 -0.560 1.00 96.38 103 LEU A C 1
ATOM 805 O O . LEU A 1 103 ? -5.517 9.626 -1.296 1.00 96.38 103 LEU A O 1
ATOM 809 N N . MET A 1 104 ? -4.163 9.157 0.444 1.00 96.69 104 MET A N 1
ATOM 810 C CA . MET A 1 104 ? -3.768 10.536 0.726 1.00 96.69 104 MET A CA 1
ATOM 811 C C . MET A 1 104 ? -2.562 10.925 -0.122 1.00 96.69 104 MET A C 1
ATOM 813 O O . MET A 1 104 ? -2.558 11.974 -0.764 1.00 96.69 104 MET A O 1
ATOM 817 N N . GLU A 1 105 ? -1.553 10.054 -0.161 1.00 96.31 105 GLU A N 1
ATOM 818 C CA . GLU A 1 105 ? -0.296 10.333 -0.842 1.00 96.31 105 GLU A CA 1
ATOM 819 C C . GLU A 1 105 ? 0.359 9.053 -1.375 1.00 96.31 105 GLU A C 1
ATOM 821 O O . GLU A 1 105 ? 0.228 7.977 -0.795 1.00 96.31 105 GLU A O 1
ATOM 826 N N . LEU A 1 106 ? 1.072 9.184 -2.497 1.00 96.69 106 LEU A N 1
ATOM 827 C CA . LEU A 1 106 ? 2.005 8.184 -3.009 1.00 96.69 106 LEU A CA 1
ATOM 828 C C . LEU A 1 106 ? 3.346 8.869 -3.279 1.00 96.69 106 LEU A C 1
ATOM 830 O O . LEU A 1 106 ? 3.456 9.665 -4.218 1.00 96.69 106 LEU A O 1
ATOM 834 N N . THR A 1 107 ? 4.362 8.544 -2.489 1.00 95.19 107 THR A N 1
ATOM 835 C CA . THR A 1 107 ? 5.690 9.162 -2.569 1.00 95.19 107 THR A CA 1
ATOM 836 C C . THR A 1 107 ? 6.759 8.157 -2.952 1.00 95.19 107 THR A C 1
ATOM 838 O O . THR A 1 107 ? 6.679 6.968 -2.654 1.00 95.19 107 THR A O 1
ATOM 841 N N . TRP A 1 108 ? 7.784 8.644 -3.650 1.00 92.75 108 TRP A N 1
ATOM 842 C CA . TRP A 1 108 ? 9.019 7.893 -3.838 1.00 92.75 108 TRP A CA 1
ATOM 843 C C . TRP A 1 108 ? 9.864 8.002 -2.570 1.00 92.75 108 TRP A C 1
ATOM 845 O O . TRP A 1 108 ? 10.133 9.112 -2.106 1.00 92.75 108 TRP A O 1
ATOM 855 N N . LYS A 1 109 ? 10.314 6.861 -2.046 1.00 86.94 109 LYS A N 1
ATOM 856 C CA . LYS A 1 109 ? 11.271 6.793 -0.947 1.00 86.94 109 LYS A CA 1
ATOM 857 C C . LYS A 1 109 ? 12.675 6.580 -1.509 1.00 86.94 109 LYS A C 1
ATOM 859 O O . LYS A 1 109 ? 12.928 5.536 -2.120 1.00 86.94 109 LYS A O 1
ATOM 864 N N . PRO A 1 110 ? 13.606 7.531 -1.326 1.00 70.44 110 PRO A N 1
ATOM 865 C CA . PRO A 1 110 ? 14.997 7.272 -1.651 1.00 70.44 110 PRO A CA 1
ATOM 866 C C . PRO A 1 110 ? 15.491 6.119 -0.773 1.00 70.44 110 PRO A C 1
ATOM 868 O O . PRO A 1 110 ? 15.285 6.113 0.439 1.00 70.44 110 PRO A O 1
ATOM 871 N N . SER A 1 111 ? 16.113 5.123 -1.399 1.00 60.56 111 SER A N 1
ATOM 872 C CA . SER A 1 111 ? 16.814 4.052 -0.696 1.00 60.56 111 SER A CA 1
ATOM 873 C C . SER A 1 111 ? 17.969 4.672 0.095 1.00 60.56 111 SER A C 1
ATOM 875 O O . SER A 1 111 ? 18.887 5.216 -0.523 1.00 60.56 111 SER A O 1
ATOM 877 N N . THR A 1 112 ? 17.880 4.651 1.428 1.00 51.44 112 THR A N 1
ATOM 878 C CA . THR A 1 112 ? 18.985 4.989 2.345 1.00 51.44 112 THR A CA 1
ATOM 879 C C . THR A 1 112 ? 20.105 3.972 2.265 1.00 51.44 112 THR A C 1
ATOM 881 O O . THR A 1 112 ? 19.768 2.767 2.194 1.00 51.44 112 THR A O 1
#

pLDDT: mean 89.78, std 9.03, range [51.44, 96.81]